Protein AF-A0A1W9X2R7-F1 (afdb_monomer)

Structure (mmCIF, N/CA/C/O backbone):
data_AF-A0A1W9X2R7-F1
#
_entry.id   AF-A0A1W9X2R7-F1
#
loop_
_atom_site.group_PDB
_atom_site.id
_atom_site.type_symbol
_atom_site.label_atom_id
_atom_site.label_alt_id
_atom_site.label_comp_id
_atom_site.label_asym_id
_atom_site.label_entity_id
_atom_site.label_seq_id
_atom_site.pdbx_PDB_ins_code
_atom_site.Cartn_x
_atom_site.Cartn_y
_atom_site.Cartn_z
_atom_site.occupancy
_atom_site.B_iso_or_equiv
_atom_site.auth_seq_id
_atom_site.auth_comp_id
_atom_site.auth_asym_id
_atom_site.auth_atom_id
_atom_site.pdbx_PDB_model_num
ATOM 1 N N . MET A 1 1 ? 67.818 16.767 -6.915 1.00 38.50 1 MET A N 1
ATOM 2 C CA . MET A 1 1 ? 66.397 17.179 -6.956 1.00 38.50 1 MET A CA 1
ATOM 3 C C . MET A 1 1 ? 65.551 16.019 -6.446 1.00 38.50 1 MET A C 1
ATOM 5 O O . MET A 1 1 ? 65.504 14.981 -7.092 1.00 38.50 1 MET A O 1
ATOM 9 N N . LYS A 1 2 ? 65.022 16.129 -5.224 1.00 37.12 2 LYS A N 1
ATOM 10 C CA . LYS A 1 2 ? 64.403 15.023 -4.479 1.00 37.12 2 LYS A CA 1
ATOM 11 C C . LYS A 1 2 ? 62.907 14.984 -4.803 1.00 37.12 2 LYS A C 1
ATOM 13 O O . LYS A 1 2 ? 62.180 15.879 -4.388 1.00 37.12 2 LYS A O 1
ATOM 18 N N . LYS A 1 3 ? 62.469 14.009 -5.608 1.00 42.78 3 LYS A N 1
ATOM 19 C CA . LYS A 1 3 ? 61.047 13.823 -5.933 1.00 42.78 3 LYS A CA 1
ATOM 20 C C . LYS A 1 3 ? 60.370 13.136 -4.748 1.00 42.78 3 LYS A C 1
ATOM 22 O O . LYS A 1 3 ? 60.712 12.003 -4.421 1.00 42.78 3 LYS A O 1
ATOM 27 N N . TYR A 1 4 ? 59.480 13.863 -4.079 1.00 42.06 4 TYR A N 1
ATOM 28 C CA . TYR A 1 4 ? 58.612 13.319 -3.043 1.00 42.06 4 TYR A CA 1
ATOM 29 C C . TYR A 1 4 ? 57.592 12.384 -3.692 1.00 42.06 4 TYR A C 1
ATOM 31 O O . TYR A 1 4 ? 56.932 12.743 -4.665 1.00 42.06 4 TYR A O 1
ATOM 39 N N . ILE A 1 5 ? 57.533 11.170 -3.161 1.00 52.25 5 ILE A N 1
ATOM 40 C CA . ILE A 1 5 ? 56.544 10.149 -3.476 1.00 52.25 5 ILE A CA 1
ATOM 41 C C . ILE A 1 5 ? 55.332 10.496 -2.615 1.00 52.25 5 ILE A C 1
ATOM 43 O O . ILE A 1 5 ? 55.351 10.248 -1.412 1.00 52.25 5 ILE A O 1
ATOM 47 N N . ASP A 1 6 ? 54.322 11.126 -3.209 1.00 46.53 6 ASP A N 1
ATOM 48 C CA . ASP A 1 6 ? 53.004 11.192 -2.586 1.00 46.53 6 ASP A CA 1
ATOM 49 C C . ASP A 1 6 ? 52.285 9.882 -2.902 1.00 46.53 6 ASP A C 1
ATOM 51 O O . ASP A 1 6 ? 51.996 9.551 -4.055 1.00 46.53 6 ASP A O 1
ATOM 55 N N . GLY A 1 7 ? 52.131 9.071 -1.861 1.00 56.66 7 GLY A N 1
ATOM 56 C CA . GLY A 1 7 ? 51.475 7.783 -1.929 1.00 56.66 7 GLY A CA 1
ATOM 57 C C . GLY A 1 7 ? 50.002 7.973 -2.245 1.00 56.66 7 GLY A C 1
ATOM 58 O O . GLY A 1 7 ? 49.205 8.282 -1.372 1.00 56.66 7 GLY A O 1
ATOM 59 N N . SER A 1 8 ? 49.631 7.713 -3.487 1.00 48.94 8 SER A N 1
ATOM 60 C CA . SER A 1 8 ? 48.254 7.412 -3.848 1.00 48.94 8 SER A CA 1
ATOM 61 C C . SER A 1 8 ? 48.289 6.316 -4.895 1.00 48.94 8 SER A C 1
ATOM 63 O O . SER A 1 8 ? 48.205 6.555 -6.097 1.00 48.94 8 SER A O 1
ATOM 65 N N . VAL A 1 9 ? 48.454 5.081 -4.414 1.00 46.25 9 VAL A N 1
ATOM 66 C CA . VAL A 1 9 ? 48.014 3.895 -5.150 1.00 46.25 9 VAL A CA 1
ATOM 67 C C . VAL A 1 9 ? 46.511 4.072 -5.325 1.00 46.25 9 VAL A C 1
ATOM 69 O O . VAL A 1 9 ? 45.719 3.757 -4.439 1.00 46.25 9 VAL A O 1
ATOM 72 N N . ALA A 1 10 ? 46.128 4.694 -6.437 1.00 41.59 10 ALA A N 1
ATOM 73 C CA . ALA A 1 10 ? 44.747 4.80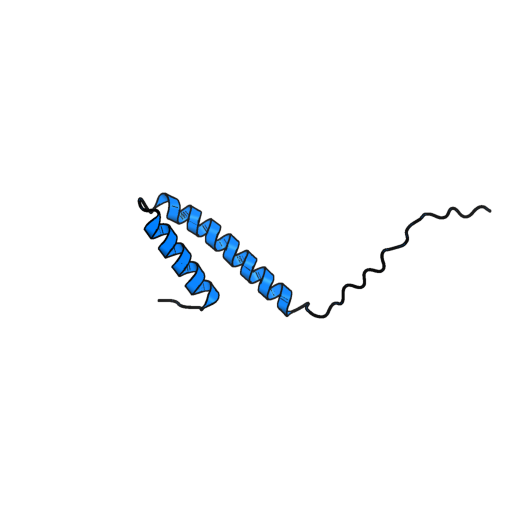7 -6.842 1.00 41.59 10 ALA A CA 1
ATOM 74 C C . ALA A 1 10 ? 44.217 3.379 -6.950 1.00 41.59 10 ALA A C 1
ATOM 76 O O . ALA A 1 10 ? 44.707 2.585 -7.752 1.00 41.59 10 ALA A O 1
ATOM 77 N N . TYR A 1 11 ? 43.267 3.041 -6.080 1.00 48.91 11 TYR A N 1
ATOM 78 C CA . TYR A 1 11 ? 42.536 1.790 -6.142 1.00 48.91 11 TYR A CA 1
ATOM 79 C C . TYR A 1 11 ? 42.086 1.582 -7.584 1.00 48.91 11 TYR A C 1
ATOM 81 O O . TYR A 1 11 ? 41.262 2.343 -8.096 1.00 48.91 11 TYR A O 1
ATOM 89 N N . ILE A 1 12 ? 42.637 0.558 -8.233 1.00 48.09 12 ILE A N 1
ATOM 90 C CA . ILE A 1 12 ? 42.118 0.035 -9.488 1.00 48.09 12 ILE A CA 1
ATOM 91 C C . ILE A 1 12 ? 40.743 -0.539 -9.138 1.00 48.09 12 ILE A C 1
ATOM 93 O O . ILE A 1 12 ? 40.595 -1.703 -8.776 1.00 48.09 12 ILE A O 1
ATOM 97 N N . ARG A 1 13 ? 39.722 0.320 -9.136 1.00 56.69 13 ARG A N 1
ATOM 98 C CA . ARG A 1 13 ? 38.327 -0.098 -9.090 1.00 56.69 13 ARG A CA 1
ATOM 99 C C . ARG A 1 13 ? 38.013 -0.603 -10.489 1.00 56.69 13 ARG A C 1
ATOM 101 O O . ARG A 1 13 ? 37.624 0.171 -11.353 1.00 56.69 13 ARG A O 1
ATOM 108 N N . ASN A 1 14 ? 38.168 -1.904 -10.684 1.00 64.00 14 ASN A N 1
ATOM 109 C CA . ASN A 1 14 ? 37.334 -2.637 -11.622 1.00 64.00 14 ASN A CA 1
ATOM 110 C C . ASN A 1 14 ? 36.064 -3.048 -10.859 1.00 64.00 14 ASN A C 1
ATOM 112 O O . ASN A 1 14 ? 36.086 -4.074 -10.182 1.00 64.00 14 ASN A O 1
ATOM 116 N N . PRO A 1 15 ? 34.952 -2.293 -10.898 1.00 54.66 15 PRO A N 1
ATOM 117 C CA . PRO A 1 15 ? 33.659 -2.920 -10.782 1.00 54.66 15 PRO A CA 1
ATOM 118 C C . PRO A 1 15 ? 33.251 -3.322 -12.195 1.00 54.66 15 PRO A C 1
ATOM 120 O O . PRO A 1 15 ? 33.139 -2.502 -13.102 1.00 54.66 15 PRO A O 1
ATOM 123 N N . ASP A 1 16 ? 33.092 -4.618 -12.379 1.00 46.28 16 ASP A N 1
ATOM 124 C CA . ASP A 1 16 ? 32.486 -5.211 -13.555 1.00 46.28 16 ASP A CA 1
ATOM 125 C C . ASP A 1 16 ? 31.095 -4.576 -13.775 1.00 46.28 16 ASP A C 1
ATOM 127 O O . ASP A 1 16 ? 30.134 -4.843 -13.051 1.00 46.28 16 ASP A O 1
ATOM 131 N N . HIS A 1 17 ? 31.003 -3.631 -14.713 1.00 55.53 17 HIS A N 1
ATOM 132 C CA . HIS A 1 17 ? 29.766 -2.946 -15.088 1.00 55.53 17 HIS A CA 1
ATOM 133 C C . HIS A 1 17 ? 28.937 -3.853 -16.010 1.00 55.53 17 HIS A C 1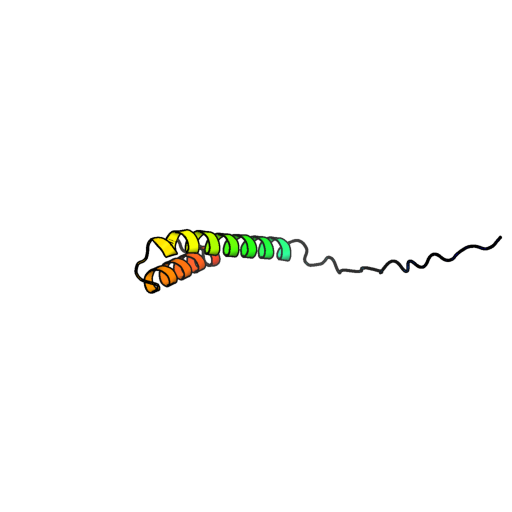
ATOM 135 O O . HIS A 1 17 ? 28.773 -3.561 -17.188 1.00 55.53 17 HIS A O 1
ATOM 141 N N . THR A 1 18 ? 28.422 -4.969 -15.499 1.00 50.00 18 THR A N 1
ATOM 142 C CA . THR A 1 18 ? 27.653 -5.944 -16.306 1.00 50.00 18 THR A CA 1
ATOM 143 C C . THR A 1 18 ? 26.223 -6.176 -15.815 1.00 50.00 18 THR A C 1
ATOM 145 O O . THR A 1 18 ? 25.557 -7.095 -16.274 1.00 50.00 18 THR A O 1
ATOM 148 N N . ASN A 1 19 ? 25.692 -5.322 -14.928 1.00 50.53 19 ASN A N 1
ATOM 149 C CA . ASN A 1 19 ? 24.303 -5.429 -14.438 1.00 50.53 19 ASN A CA 1
ATOM 150 C C . ASN A 1 19 ? 23.570 -4.075 -14.333 1.00 50.53 19 ASN A C 1
ATOM 152 O O . ASN A 1 19 ? 22.647 -3.921 -13.528 1.00 50.53 19 ASN A O 1
ATOM 156 N N . HIS A 1 20 ? 23.996 -3.065 -15.098 1.00 52.06 20 HIS A N 1
ATOM 157 C CA . HIS A 1 20 ? 23.613 -1.675 -14.824 1.00 52.06 20 HIS A CA 1
ATOM 158 C C . HIS A 1 20 ? 22.138 -1.353 -15.133 1.00 52.06 20 HIS A C 1
ATOM 160 O O . HIS A 1 20 ? 21.583 -0.443 -14.538 1.00 52.06 20 HIS A O 1
ATOM 166 N N . GLU A 1 21 ? 21.448 -2.147 -15.954 1.00 51.53 21 GLU A N 1
ATOM 167 C CA . GLU A 1 21 ? 20.057 -1.850 -16.341 1.00 51.53 21 GLU A CA 1
ATOM 168 C C . GLU A 1 21 ? 19.013 -2.581 -15.473 1.00 51.53 21 GLU A C 1
ATOM 170 O O . GLU A 1 21 ? 17.943 -2.045 -15.167 1.00 51.53 21 GLU A O 1
ATOM 175 N N . THR A 1 22 ? 19.330 -3.791 -15.000 1.00 57.62 22 THR A N 1
ATOM 176 C CA . THR A 1 22 ? 18.397 -4.630 -14.223 1.00 57.62 22 THR A CA 1
ATOM 177 C C . THR A 1 22 ? 18.416 -4.291 -12.728 1.00 57.62 22 THR A C 1
ATOM 179 O O . THR A 1 22 ? 17.372 -4.305 -12.065 1.00 57.62 22 THR A O 1
ATOM 182 N N . GLY A 1 23 ? 19.586 -3.939 -12.182 1.00 60.19 23 GLY A N 1
ATOM 183 C CA . GLY A 1 23 ? 19.751 -3.622 -10.760 1.00 60.19 23 GLY A CA 1
ATOM 184 C C . GLY A 1 23 ? 19.073 -2.312 -10.353 1.00 60.19 23 GLY A C 1
ATOM 185 O O . GLY A 1 23 ? 18.399 -2.253 -9.324 1.00 60.19 23 GLY A O 1
ATOM 186 N N . GLU A 1 24 ? 19.171 -1.277 -11.192 1.00 66.50 24 GLU A N 1
ATOM 187 C CA . GLU A 1 24 ? 18.580 0.036 -10.913 1.00 66.50 24 GLU A CA 1
ATOM 188 C C . GLU A 1 24 ? 17.053 -0.011 -10.835 1.00 66.50 24 GLU A C 1
ATOM 190 O O . GLU A 1 24 ? 16.452 0.536 -9.907 1.00 66.50 24 GLU A O 1
ATOM 195 N N . ARG A 1 25 ? 16.406 -0.690 -11.789 1.00 70.62 25 ARG A N 1
ATOM 196 C CA . ARG A 1 25 ? 14.942 -0.810 -11.819 1.00 70.62 25 ARG A CA 1
ATOM 197 C C . ARG A 1 25 ? 14.430 -1.555 -10.591 1.00 70.62 25 ARG A C 1
ATOM 199 O O . ARG A 1 25 ? 13.440 -1.150 -9.987 1.00 70.62 25 ARG A O 1
ATOM 206 N N . THR A 1 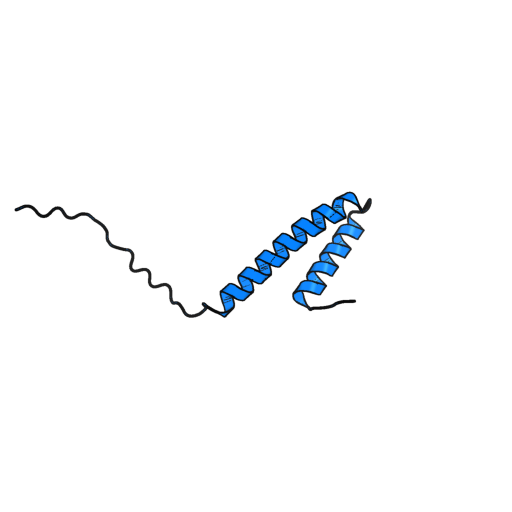26 ? 15.140 -2.603 -10.196 1.00 76.69 26 THR A N 1
ATOM 207 C CA 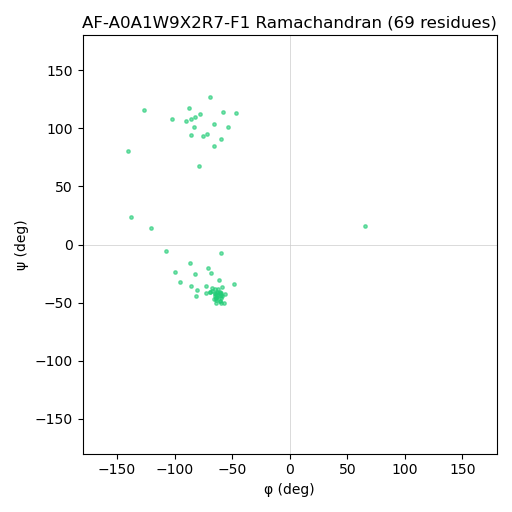. THR A 1 26 ? 14.826 -3.410 -9.018 1.00 76.69 26 THR A CA 1
ATOM 208 C C . THR A 1 26 ? 15.000 -2.586 -7.741 1.00 76.69 26 THR A C 1
ATOM 210 O O . THR A 1 26 ? 14.085 -2.519 -6.926 1.00 76.69 26 THR A O 1
ATOM 213 N N . PHE A 1 27 ? 16.108 -1.860 -7.590 1.00 79.06 27 PHE A N 1
ATOM 214 C CA . PHE A 1 27 ? 16.348 -0.977 -6.446 1.00 79.06 27 PHE A CA 1
ATOM 215 C C . PHE A 1 27 ? 15.287 0.126 -6.307 1.00 79.06 27 PHE A C 1
ATOM 217 O O . PHE A 1 27 ? 14.747 0.337 -5.219 1.00 79.06 27 PHE A O 1
ATOM 224 N N . ARG A 1 28 ? 14.929 0.795 -7.413 1.00 84.44 28 ARG A N 1
ATOM 225 C CA . ARG A 1 28 ? 13.884 1.831 -7.421 1.00 84.44 28 ARG A CA 1
ATOM 226 C C . ARG A 1 28 ? 12.530 1.265 -6.990 1.00 84.44 28 ARG A C 1
ATOM 228 O O . ARG A 1 28 ? 11.857 1.895 -6.180 1.00 84.44 28 ARG A O 1
ATOM 235 N N . ARG A 1 29 ? 12.167 0.060 -7.450 1.00 84.38 29 ARG A N 1
ATOM 236 C CA . ARG A 1 29 ? 10.930 -0.622 -7.025 1.00 84.38 29 ARG A CA 1
ATOM 237 C C . ARG A 1 29 ? 10.905 -0.882 -5.515 1.00 84.38 29 ARG A C 1
ATOM 239 O O . ARG A 1 29 ? 9.956 -0.493 -4.840 1.00 84.38 29 ARG A O 1
ATOM 246 N N . HIS A 1 30 ? 11.980 -1.432 -4.953 1.00 87.00 30 HIS A N 1
ATOM 247 C CA . HIS A 1 30 ? 12.079 -1.663 -3.505 1.00 87.00 30 HIS A CA 1
ATOM 248 C C . HIS A 1 30 ? 12.023 -0.361 -2.687 1.00 87.00 30 HIS A C 1
ATOM 250 O O . HIS A 1 30 ? 11.388 -0.314 -1.631 1.00 87.00 30 HIS A O 1
ATOM 256 N N . LEU A 1 31 ? 12.644 0.718 -3.176 1.00 89.69 31 LEU A N 1
ATOM 257 C CA . LEU A 1 31 ? 12.587 2.031 -2.531 1.00 89.69 31 LEU A CA 1
ATOM 258 C C . LEU A 1 31 ? 11.161 2.608 -2.529 1.00 89.69 31 LEU A C 1
ATOM 260 O O . LEU A 1 31 ? 10.706 3.132 -1.505 1.00 89.69 31 LEU A O 1
ATOM 264 N N . THR A 1 32 ? 10.445 2.486 -3.649 1.00 88.12 32 THR A N 1
ATOM 265 C CA . THR A 1 32 ? 9.045 2.912 -3.771 1.00 88.12 32 THR A CA 1
ATOM 266 C C . THR A 1 32 ? 8.138 2.095 -2.855 1.00 88.12 32 THR A C 1
ATOM 268 O O . THR A 1 32 ? 7.358 2.690 -2.112 1.00 88.12 32 THR A O 1
ATOM 271 N N . LEU A 1 33 ? 8.281 0.765 -2.833 1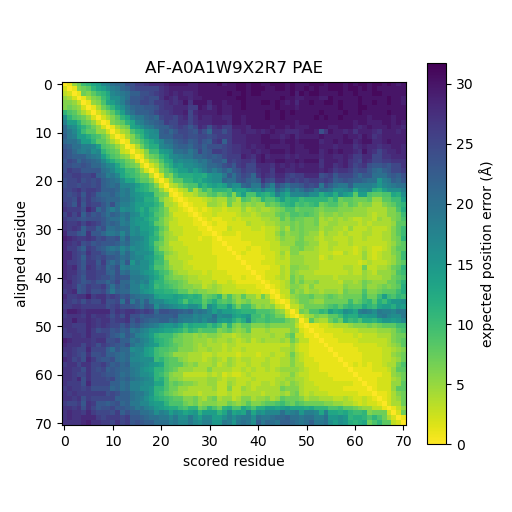.00 89.94 33 LEU A N 1
ATOM 272 C CA . LEU A 1 33 ? 7.523 -0.118 -1.942 1.00 89.94 33 LEU A CA 1
ATOM 273 C C . LEU A 1 33 ? 7.734 0.267 -0.473 1.00 89.94 33 LEU A C 1
ATOM 275 O O . LEU A 1 33 ? 6.771 0.490 0.257 1.00 89.94 33 LEU A O 1
ATOM 279 N N . ARG A 1 34 ? 8.992 0.415 -0.040 1.00 89.38 34 ARG A N 1
ATOM 280 C CA . ARG A 1 34 ? 9.329 0.758 1.349 1.00 89.38 34 ARG A CA 1
ATOM 281 C C . ARG A 1 34 ? 8.727 2.094 1.777 1.00 89.38 34 ARG A C 1
ATOM 283 O O . ARG A 1 34 ? 8.193 2.214 2.880 1.00 89.38 34 ARG A O 1
ATOM 290 N N . THR A 1 35 ? 8.815 3.099 0.910 1.00 91.88 35 THR A N 1
ATOM 291 C CA . THR A 1 35 ? 8.236 4.421 1.183 1.00 91.88 35 THR A CA 1
ATOM 292 C C . THR A 1 35 ? 6.708 4.350 1.219 1.00 91.88 35 THR A C 1
ATOM 294 O O . THR A 1 35 ? 6.091 4.925 2.114 1.00 91.88 35 THR A O 1
ATOM 297 N N . GLY A 1 36 ? 6.108 3.579 0.308 1.00 89.00 36 GLY A N 1
ATOM 298 C CA . GLY A 1 36 ? 4.672 3.322 0.253 1.00 89.00 36 GLY A CA 1
ATOM 299 C C . GLY A 1 36 ? 4.141 2.657 1.521 1.00 89.00 36 GLY A C 1
ATOM 300 O O . GLY A 1 36 ? 3.223 3.193 2.134 1.00 89.00 36 GLY A O 1
ATOM 301 N N . ILE A 1 37 ? 4.771 1.568 1.977 1.00 89.50 37 ILE A N 1
ATOM 302 C CA . ILE A 1 37 ? 4.397 0.860 3.213 1.00 89.50 37 ILE A CA 1
ATOM 303 C C . ILE A 1 37 ? 4.487 1.796 4.418 1.00 89.50 37 ILE A C 1
ATOM 305 O O . ILE A 1 37 ? 3.565 1.845 5.223 1.00 89.50 37 ILE A O 1
ATOM 309 N N . ARG A 1 38 ? 5.555 2.594 4.535 1.00 89.00 38 ARG A N 1
ATOM 310 C CA . ARG A 1 38 ? 5.709 3.549 5.644 1.00 89.00 38 ARG A CA 1
ATOM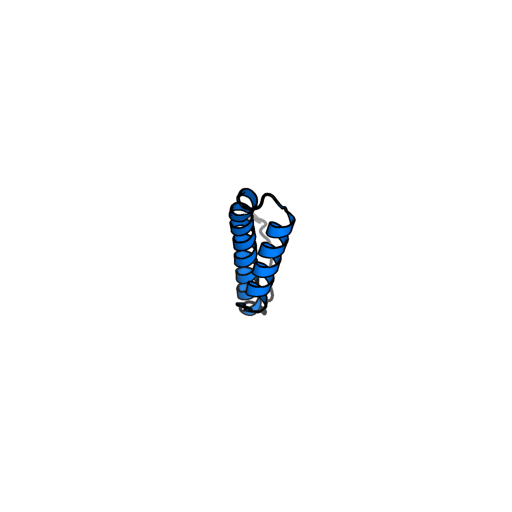 311 C C . ARG A 1 38 ? 4.619 4.626 5.644 1.00 89.00 38 ARG A C 1
ATOM 313 O O . ARG A 1 38 ? 4.099 4.961 6.706 1.00 89.00 38 ARG A O 1
ATOM 320 N N . CYS A 1 39 ? 4.265 5.167 4.479 1.00 88.19 39 CYS A N 1
ATOM 321 C CA . CYS A 1 39 ? 3.175 6.137 4.361 1.00 88.19 39 CYS A CA 1
ATOM 322 C C . CYS A 1 39 ? 1.801 5.512 4.618 1.00 88.19 39 CYS A C 1
ATOM 324 O O . CYS A 1 39 ? 0.966 6.145 5.262 1.00 88.19 39 CYS A O 1
ATOM 326 N N . LEU A 1 40 ? 1.564 4.299 4.115 1.00 86.88 40 LEU A N 1
ATOM 327 C CA . LEU A 1 40 ? 0.320 3.565 4.317 1.00 86.88 40 LEU A CA 1
ATOM 328 C C . LEU A 1 40 ? 0.144 3.231 5.794 1.00 86.88 40 LEU A C 1
ATOM 330 O O . LEU A 1 40 ? -0.867 3.613 6.364 1.00 86.88 40 LEU A O 1
ATOM 334 N N . ALA A 1 41 ? 1.168 2.658 6.428 1.00 85.50 41 ALA A N 1
ATOM 335 C CA . ALA A 1 41 ? 1.160 2.329 7.844 1.00 85.50 41 ALA A CA 1
ATOM 336 C C . ALA A 1 41 ? 0.875 3.555 8.720 1.00 85.50 41 ALA A C 1
ATOM 338 O O . ALA A 1 41 ? 0.066 3.458 9.634 1.00 85.50 41 ALA A O 1
ATOM 339 N N . GLY A 1 42 ? 1.475 4.714 8.418 1.00 85.38 42 GLY A N 1
ATOM 340 C CA . GLY A 1 42 ? 1.210 5.965 9.141 1.00 85.38 42 GLY A CA 1
ATOM 341 C C . GLY A 1 42 ? -0.199 6.531 8.925 1.00 85.38 42 GLY A C 1
ATOM 342 O O . GLY A 1 42 ? -0.702 7.253 9.780 1.00 85.38 42 GLY A O 1
ATOM 343 N N . LYS A 1 43 ? -0.853 6.197 7.807 1.00 83.75 43 LYS A N 1
ATOM 344 C CA . LYS A 1 43 ? -2.257 6.540 7.556 1.00 83.75 43 LYS A CA 1
ATOM 345 C C . LYS A 1 43 ? -3.199 5.559 8.242 1.00 83.75 43 LYS A C 1
ATOM 347 O O . LYS A 1 43 ? -4.161 5.989 8.856 1.00 83.75 43 LYS A O 1
ATOM 352 N N . THR A 1 44 ? -2.932 4.261 8.162 1.00 83.62 44 THR A N 1
ATOM 353 C CA . THR A 1 44 ? -3.849 3.218 8.635 1.00 83.62 44 THR A CA 1
ATOM 354 C C . THR A 1 44 ? -3.744 2.962 10.136 1.00 83.62 44 THR A C 1
ATOM 356 O O . THR A 1 44 ? -4.739 2.558 10.726 1.00 83.62 44 THR A O 1
ATOM 359 N N . ILE A 1 45 ? -2.599 3.249 10.777 1.00 78.38 45 ILE A N 1
ATOM 360 C CA . ILE A 1 45 ? -2.398 3.032 12.227 1.00 78.38 45 ILE A CA 1
ATOM 361 C C . ILE A 1 45 ? -3.361 3.858 13.086 1.00 78.38 45 ILE A C 1
ATOM 363 O O . ILE A 1 45 ? -3.765 3.420 14.154 1.00 78.38 45 ILE A O 1
ATOM 367 N N . CYS A 1 46 ? -3.766 5.031 12.598 1.00 69.81 46 CYS A N 1
ATOM 368 C CA . CYS A 1 46 ? -4.716 5.900 13.290 1.00 69.81 46 CYS A CA 1
ATOM 369 C C . CYS A 1 46 ? -6.184 5.562 12.980 1.00 69.81 46 CYS A C 1
ATOM 371 O O . CYS A 1 46 ? -7.069 6.044 13.678 1.00 69.81 46 CYS A O 1
ATOM 373 N N . PHE A 1 47 ? -6.453 4.789 11.921 1.00 61.06 47 PHE A N 1
ATOM 374 C CA . PHE A 1 47 ? -7.812 4.476 11.460 1.00 61.06 47 PHE A CA 1
ATOM 375 C C . PHE A 1 47 ? -8.308 3.103 11.917 1.00 61.06 47 PHE A C 1
ATOM 377 O O . PHE A 1 47 ? -9.517 2.892 11.976 1.00 61.06 47 PHE A O 1
ATOM 384 N N . SER A 1 48 ? -7.413 2.162 12.227 1.00 59.09 48 SER A N 1
ATOM 385 C CA . SER A 1 48 ? -7.808 0.833 12.680 1.00 59.09 48 SER A CA 1
ATOM 386 C C . SER A 1 48 ? -7.652 0.705 14.193 1.00 59.09 48 SER A C 1
ATOM 388 O O . SER A 1 48 ? -6.545 0.526 14.689 1.00 59.09 48 SER A O 1
ATOM 390 N N . GLU A 1 49 ? -8.767 0.669 14.923 1.00 66.75 49 GLU A N 1
ATOM 391 C CA . GLU A 1 49 ? -8.813 0.211 16.326 1.00 66.75 49 GLU A CA 1
ATOM 392 C C . GLU A 1 49 ? -8.328 -1.257 16.473 1.00 66.75 49 GLU A C 1
ATOM 394 O O . GLU A 1 49 ? -8.148 -1.769 17.570 1.00 66.75 49 GLU A O 1
ATOM 399 N N . SER A 1 50 ? -8.092 -1.955 15.353 1.00 69.44 50 SER A N 1
ATOM 400 C CA . SER A 1 50 ? -7.617 -3.336 15.279 1.00 69.44 50 SER A CA 1
ATOM 401 C C . SER A 1 50 ? -6.368 -3.462 14.403 1.00 69.44 50 SER A C 1
ATOM 403 O O . SER A 1 50 ? -6.458 -3.312 13.184 1.00 69.44 50 SER A O 1
ATOM 405 N N . GLU A 1 51 ? -5.239 -3.859 15.000 1.00 79.31 51 GLU A N 1
ATOM 406 C CA . GLU A 1 51 ? -3.988 -4.214 14.295 1.00 79.31 51 GLU A CA 1
ATOM 407 C C . GLU A 1 51 ? -4.237 -5.176 13.121 1.00 79.31 51 GLU A C 1
ATOM 409 O O . GLU A 1 51 ? -3.661 -5.037 12.049 1.00 79.31 51 GLU A O 1
ATOM 414 N N . ARG A 1 52 ? -5.220 -6.074 13.260 1.00 82.88 52 ARG A N 1
ATOM 415 C CA . ARG A 1 52 ? -5.574 -7.057 12.224 1.00 82.88 52 ARG A CA 1
ATOM 416 C C . ARG A 1 52 ? -5.984 -6.424 10.892 1.00 82.88 52 ARG A C 1
ATOM 418 O O . ARG A 1 52 ? -5.685 -6.976 9.841 1.00 82.88 52 ARG A O 1
ATOM 425 N N . ILE A 1 53 ? -6.685 -5.289 10.919 1.00 84.19 53 ILE A N 1
ATOM 426 C CA . ILE A 1 53 ? -7.093 -4.586 9.691 1.00 84.19 53 ILE A CA 1
ATOM 427 C C . ILE A 1 53 ? -5.880 -3.913 9.047 1.00 84.19 53 ILE A C 1
ATOM 429 O O . ILE A 1 53 ? -5.756 -3.896 7.823 1.00 84.19 53 ILE A O 1
ATOM 433 N N . HIS A 1 54 ? -4.965 -3.404 9.871 1.00 86.12 54 HIS A N 1
ATOM 434 C CA . HIS A 1 54 ? -3.708 -2.818 9.421 1.00 86.12 54 HIS A CA 1
ATOM 435 C C . HIS A 1 54 ? -2.850 -3.833 8.663 1.00 86.12 54 HIS A C 1
ATOM 437 O O 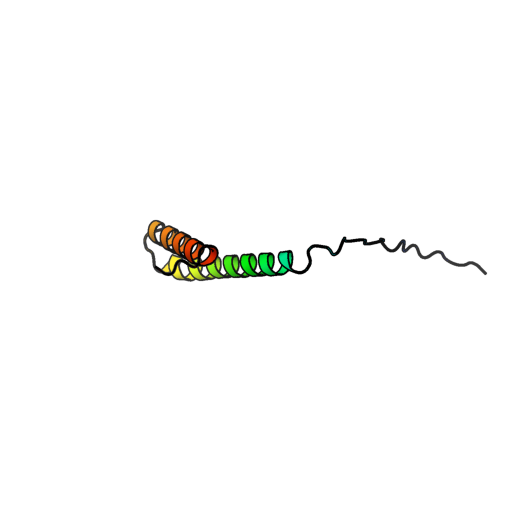. HIS A 1 54 ? -2.458 -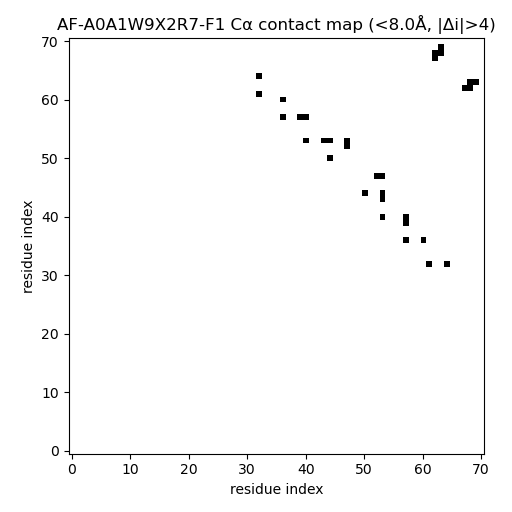3.567 7.526 1.00 86.12 54 HIS A O 1
ATOM 443 N N . ASP A 1 55 ? -2.665 -5.027 9.230 1.00 86.06 55 ASP A N 1
ATOM 444 C CA . ASP A 1 55 ? -1.922 -6.122 8.599 1.00 86.06 55 ASP A CA 1
ATOM 445 C C . ASP A 1 55 ? -2.546 -6.562 7.266 1.00 86.06 55 ASP A C 1
ATOM 447 O O . ASP A 1 55 ? -1.832 -6.778 6.284 1.00 86.06 55 ASP A O 1
ATOM 451 N N . ILE A 1 56 ? -3.882 -6.642 7.193 1.00 89.00 56 ILE A N 1
ATOM 452 C CA . ILE A 1 56 ? -4.602 -6.993 5.957 1.00 89.00 56 ILE A CA 1
ATOM 453 C C . ILE A 1 56 ? -4.356 -5.942 4.871 1.00 89.00 56 ILE A C 1
ATOM 455 O O . ILE A 1 56 ? -4.071 -6.297 3.729 1.00 89.00 56 ILE A O 1
ATOM 459 N N . VAL A 1 57 ? -4.432 -4.653 5.211 1.00 87.56 57 VAL A N 1
ATOM 460 C CA . VAL A 1 57 ? -4.219 -3.563 4.248 1.00 87.56 57 VAL A CA 1
ATOM 461 C C . VAL A 1 57 ? -2.762 -3.508 3.779 1.00 87.56 57 VAL A C 1
ATOM 463 O O . VAL A 1 57 ? -2.517 -3.283 2.593 1.00 87.56 57 VAL A O 1
ATOM 466 N N . ILE A 1 58 ? -1.790 -3.775 4.660 1.00 87.81 58 ILE A N 1
ATOM 467 C CA . ILE A 1 58 ? -0.377 -3.908 4.269 1.00 87.81 58 ILE A CA 1
ATOM 468 C C . ILE A 1 58 ? -0.183 -5.104 3.333 1.00 87.81 58 ILE A C 1
ATOM 470 O O . ILE A 1 58 ? 0.449 -4.960 2.285 1.00 87.81 58 ILE A O 1
ATOM 474 N N . GLY A 1 59 ? -0.742 -6.268 3.674 1.00 88.94 59 GLY A N 1
ATOM 475 C CA . GLY A 1 59 ? -0.661 -7.468 2.841 1.00 88.94 59 GLY A CA 1
ATOM 476 C C . GLY A 1 59 ? -1.283 -7.259 1.460 1.00 88.94 59 GLY A C 1
ATOM 477 O O . GLY A 1 59 ? -0.684 -7.625 0.447 1.00 88.94 59 GLY A O 1
ATOM 478 N N . LEU A 1 60 ? -2.435 -6.586 1.407 1.00 89.06 60 LEU A N 1
ATOM 479 C CA . LEU A 1 60 ? -3.114 -6.230 0.164 1.00 89.06 60 LEU A CA 1
ATOM 480 C C . LEU A 1 60 ? -2.283 -5.251 -0.676 1.00 89.06 60 LEU A C 1
ATOM 482 O O . LEU A 1 60 ? -2.157 -5.430 -1.884 1.00 89.06 60 LEU A O 1
ATOM 486 N N . PHE A 1 61 ? -1.656 -4.257 -0.043 1.00 87.25 61 PHE A N 1
ATOM 487 C CA . PHE A 1 61 ? -0.782 -3.300 -0.722 1.00 87.25 61 PHE A CA 1
ATOM 488 C C . PHE A 1 61 ? 0.454 -3.965 -1.340 1.00 87.25 61 PHE A C 1
ATOM 490 O O . PHE A 1 61 ? 0.806 -3.671 -2.481 1.00 87.25 61 PHE A O 1
ATOM 497 N N . ILE A 1 62 ? 1.099 -4.884 -0.615 1.00 87.81 62 ILE A N 1
ATOM 498 C CA . ILE A 1 62 ? 2.246 -5.649 -1.127 1.00 87.81 62 ILE A CA 1
ATOM 499 C C . ILE A 1 62 ? 1.804 -6.543 -2.290 1.00 87.81 62 ILE A C 1
ATOM 501 O O . ILE A 1 62 ? 2.470 -6.574 -3.324 1.00 87.81 62 ILE A O 1
ATOM 505 N N . SER A 1 63 ? 0.664 -7.224 -2.148 1.00 88.75 63 SER A N 1
ATOM 506 C CA . SER A 1 63 ? 0.113 -8.086 -3.196 1.00 88.75 63 SER A CA 1
ATOM 507 C C . SER A 1 63 ? -0.202 -7.296 -4.474 1.00 88.75 63 SER A C 1
ATOM 509 O O . SER A 1 63 ? 0.198 -7.696 -5.567 1.00 88.75 63 SER A O 1
ATOM 511 N N . ALA A 1 64 ? -0.811 -6.116 -4.346 1.00 87.75 64 ALA A N 1
ATOM 512 C CA . ALA A 1 64 ? -1.069 -5.224 -5.472 1.00 87.75 64 ALA A CA 1
ATOM 513 C C . ALA A 1 64 ? 0.224 -4.696 -6.121 1.00 87.75 64 ALA A C 1
ATOM 515 O O . ALA A 1 64 ? 0.297 -4.583 -7.343 1.00 87.75 64 ALA A O 1
ATOM 516 N N . TYR A 1 65 ? 1.261 -4.393 -5.333 1.00 86.81 65 TYR A N 1
ATOM 517 C CA . TYR A 1 65 ? 2.523 -3.858 -5.852 1.00 86.81 65 TYR A CA 1
ATOM 518 C C . TYR A 1 65 ? 3.364 -4.901 -6.605 1.00 86.81 65 TYR A C 1
ATOM 520 O O . TYR A 1 65 ? 3.938 -4.596 -7.654 1.00 86.81 65 TYR A O 1
ATOM 528 N N . GLU A 1 66 ? 3.443 -6.124 -6.078 1.00 85.00 66 GLU A N 1
ATOM 529 C CA . GLU A 1 66 ? 4.242 -7.203 -6.670 1.00 85.00 66 GLU A CA 1
ATOM 530 C C . GLU A 1 66 ? 3.523 -7.890 -7.834 1.00 85.00 66 GLU A C 1
ATOM 532 O O . GLU A 1 66 ? 4.150 -8.184 -8.852 1.00 85.00 66 GLU A O 1
ATOM 537 N N . PHE A 1 67 ? 2.208 -8.103 -7.719 1.00 81.81 67 PHE A N 1
ATOM 538 C CA . PHE A 1 67 ? 1.433 -8.885 -8.688 1.00 81.81 67 PHE A CA 1
ATOM 539 C C . PHE A 1 67 ? 0.519 -8.041 -9.585 1.00 81.81 67 PHE A C 1
ATOM 541 O O . PHE A 1 67 ? -0.100 -8.586 -10.495 1.00 81.81 67 PHE A O 1
ATOM 548 N N . GLY A 1 68 ? 0.409 -6.727 -9.353 1.00 77.25 68 GLY A N 1
ATOM 549 C CA . GLY A 1 68 ? -0.508 -5.861 -10.106 1.00 77.25 68 GLY A CA 1
ATOM 550 C C . GLY A 1 68 ? -1.987 -6.188 -9.876 1.00 77.25 68 GLY A C 1
ATOM 551 O O . GLY A 1 68 ? -2.835 -5.770 -10.662 1.00 77.25 68 GLY A O 1
ATOM 552 N N . LEU A 1 69 ? -2.299 -6.955 -8.827 1.00 65.12 69 LEU A N 1
ATOM 553 C CA . LEU A 1 69 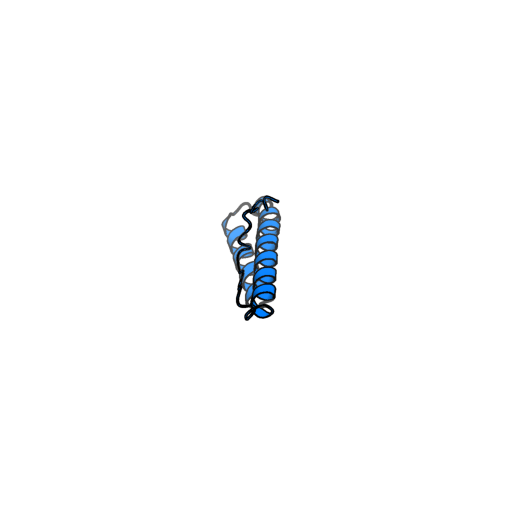? -3.656 -7.349 -8.465 1.00 65.12 69 LEU A CA 1
ATOM 554 C C . LEU A 1 69 ? -4.407 -6.133 -7.912 1.00 65.12 69 LEU A C 1
ATOM 556 O O . LEU A 1 69 ? -4.301 -5.796 -6.735 1.00 65.12 69 LEU A O 1
ATOM 560 N N . VAL A 1 70 ? -5.155 -5.469 -8.790 1.00 57.81 70 VAL A N 1
ATOM 561 C CA . VAL A 1 70 ? -6.267 -4.601 -8.402 1.00 57.81 70 VAL A CA 1
ATOM 562 C C . VAL A 1 70 ? -7.482 -5.513 -8.267 1.00 57.81 70 VAL A C 1
ATOM 564 O O . VAL A 1 70 ? -7.952 -6.051 -9.268 1.00 57.81 70 VAL A O 1
ATOM 567 N N . ILE A 1 71 ? -7.915 -5.744 -7.028 1.00 56.19 71 ILE A N 1
ATOM 568 C CA . ILE A 1 71 ? -9.181 -6.424 -6.717 1.00 56.19 71 ILE A CA 1
ATOM 569 C C . ILE A 1 71 ? -10.299 -5.385 -6.720 1.00 56.19 71 ILE A C 1
ATOM 571 O O . ILE A 1 71 ? -10.058 -4.292 -6.156 1.00 56.19 71 ILE A O 1
#

Foldseek 3Di:
DDDDDPDDPPPPDPPPPPCVPPVVVVVVLVVVLVVVLVVLLVVVVVVDPDVVVNVVVNVVSVCCSPPVDDD

Sequence (71 aa):
MKKYIDGSVAYIRNPDHTNHETGERTFRRHLTLRTGIRCLAGKTICFSESERIHDIVIGLFISAYEFGLVI

Secondary structure (DSSP, 8-state):
-------------------HHHHHHHHHHHHHHHHHHHHHHHHHTTT-SSHHHHHHHHHHHHHHHHH----

Nearest PDB structures (foldseek):
  8c6j-assembly1_R  TM=6.226E-01  e=9.547E+00  Homo sapiens

Radius of gyration: 23.55 Å; Cα contacts (8 Å, |Δi|>4): 16; chains: 1; bounding box: 76×26×33 Å

Mean predicted aligned error: 14.42 Å

pLDDT: mean 71.19, std 17.15, range [37.12, 91.88]

Solvent-accessible surface area (backbone atoms only — not comparable to full-atom values): 4586 Å² total; per-residue (Å²): 136,86,83,81,83,78,89,68,84,70,77,83,77,80,73,85,85,81,55,76,73,66,51,53,57,52,51,52,49,55,53,51,49,55,53,48,51,55,54,47,49,69,57,38,64,81,71,39,101,40,70,69,58,44,53,51,53,52,53,49,51,51,46,27,69,78,68,65,55,80,129